Protein AF-A0A6J5Z674-F1 (afdb_monomer_lite)

Secondary structure (DSSP, 8-state):
--HHHHHHHHTTTS-HHHHHHHHHHHTTT--HHHHHHHHIIIIIHHHHHHHH-TTS---PPPHHHHHHHHTHHHHHHHHHHTS-HHHHHHHHHHHHHHHHHHHHHHHTS--

Organism: NCBI:txid449393

InterPro domains:
  IPR027405 YidB-like [G3DSA:1.10.10.690] (1-111)
  IPR027405 YidB-like [SSF140804] (29-108)
  IPR045372 YidB-like protein [PF20159] (38-108)

pLDDT: mean 82.79, std 9.31, range [33.81, 90.06]

Foldseek 3Di:
DDLLVVLVVCLVVDDLVVNQVSVCVLLVHDGLVNLLVLLCVLVVVVLSVQLLPLVHPNDFDDLVSSCSSCPVSLCVSCVVNVHHSSVSSRSCSVRSSSSNNSSNVNVVPDD

Sequence (111 aa):
MSFFEDLKAQLNSIDKEAIRLKFAEATDGLDPESIKLKLEQSGLKSKVESWVDNSKESIPATVEEIKTALGPELAKLAAKTGETAEALAAKIAETMPKVVEKLSSMGKGEK

Radius of gyration: 13.1 Å; chains: 1; bounding box: 32×29×38 Å

Structure (mmCIF, N/CA/C/O backbone):
data_AF-A0A6J5Z674-F1
#
_entry.id   AF-A0A6J5Z674-F1
#
loop_
_atom_site.group_PDB
_atom_site.id
_atom_site.type_symbol
_atom_site.label_atom_id
_atom_site.label_alt_id
_atom_site.label_comp_id
_atom_site.label_asym_id
_atom_site.label_entity_id
_atom_site.label_seq_id
_atom_site.pdbx_PDB_ins_code
_atom_site.Cartn_x
_atom_site.Cartn_y
_atom_site.Cartn_z
_atom_site.occupancy
_atom_site.B_iso_or_equiv
_atom_site.auth_seq_id
_atom_site.auth_comp_id
_atom_site.auth_asym_id
_atom_site.auth_atom_id
_atom_site.pdbx_PDB_model_num
ATOM 1 N N . MET A 1 1 ? -9.357 -16.263 3.371 1.00 60.19 1 MET A N 1
ATOM 2 C CA . MET A 1 1 ? -8.204 -15.671 2.663 1.00 60.19 1 MET A CA 1
ATOM 3 C C . MET A 1 1 ? -8.414 -14.176 2.607 1.00 60.19 1 MET A C 1
ATOM 5 O O . MET A 1 1 ? -9.513 -13.760 2.258 1.00 60.19 1 MET A O 1
ATOM 9 N N . SER A 1 2 ? -7.417 -13.387 3.004 1.00 79.12 2 SER A N 1
ATOM 10 C CA . SER A 1 2 ? -7.493 -11.928 2.877 1.00 79.12 2 SER A CA 1
ATOM 11 C C . SER A 1 2 ? -7.341 -11.525 1.411 1.00 79.12 2 SER A C 1
ATOM 13 O O . SER A 1 2 ? -6.566 -12.151 0.691 1.00 79.12 2 SER A O 1
ATOM 15 N N . PHE A 1 3 ? -8.008 -10.452 0.980 1.00 83.19 3 PHE A N 1
ATOM 16 C CA . PHE A 1 3 ? -7.870 -9.928 -0.384 1.00 83.19 3 PHE A CA 1
ATOM 17 C C . PHE A 1 3 ? -6.394 -9.780 -0.810 1.00 83.19 3 PHE A C 1
ATOM 19 O O . PHE A 1 3 ? -5.995 -10.231 -1.877 1.00 83.19 3 PHE A O 1
ATOM 26 N N . PHE A 1 4 ? -5.567 -9.175 0.048 1.00 83.69 4 PHE A N 1
ATOM 27 C CA . PHE A 1 4 ? -4.164 -8.897 -0.267 1.00 83.69 4 PHE A CA 1
ATOM 28 C C . PHE A 1 4 ? -3.324 -10.175 -0.403 1.00 83.69 4 PHE A C 1
ATOM 30 O O . PHE A 1 4 ? -2.384 -10.209 -1.195 1.00 83.69 4 PHE A O 1
ATOM 37 N N . GLU A 1 5 ? -3.682 -11.246 0.313 1.00 84.38 5 GLU A N 1
AT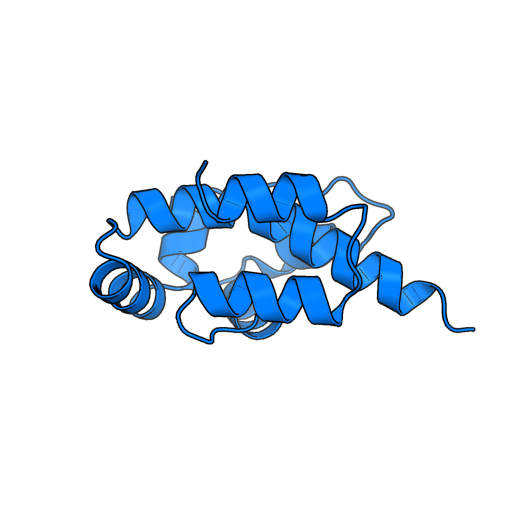OM 38 C CA . GLU A 1 5 ? -3.051 -12.557 0.131 1.00 84.38 5 GLU A CA 1
ATOM 39 C C . GLU A 1 5 ? -3.424 -13.170 -1.218 1.00 84.38 5 GLU A C 1
ATOM 41 O O . GLU A 1 5 ? -2.551 -13.694 -1.907 1.00 84.38 5 GLU A O 1
ATOM 46 N N . ASP A 1 6 ? -4.695 -13.064 -1.614 1.00 87.31 6 ASP A N 1
ATOM 47 C CA . ASP A 1 6 ? -5.158 -13.523 -2.925 1.00 87.31 6 ASP A CA 1
ATOM 48 C C . ASP A 1 6 ? -4.488 -12.731 -4.055 1.00 87.31 6 ASP A C 1
ATOM 50 O O . ASP A 1 6 ? -3.928 -13.322 -4.976 1.00 87.31 6 ASP A O 1
ATOM 54 N N . LEU A 1 7 ? -4.428 -11.399 -3.947 1.00 87.50 7 LEU A N 1
ATOM 55 C CA . LEU A 1 7 ? -3.722 -10.553 -4.908 1.00 87.50 7 LEU A CA 1
ATOM 56 C C . LEU A 1 7 ? -2.243 -10.943 -5.021 1.00 87.50 7 LEU A C 1
ATOM 58 O O . LEU A 1 7 ? -1.714 -11.049 -6.124 1.00 87.50 7 LEU A O 1
ATOM 62 N N . LYS A 1 8 ? -1.575 -11.196 -3.892 1.00 85.62 8 LYS A N 1
ATOM 63 C CA . LYS A 1 8 ? -0.172 -11.631 -3.845 1.00 85.62 8 LYS A CA 1
ATOM 64 C C . LYS A 1 8 ? 0.038 -13.004 -4.477 1.00 85.62 8 LYS A C 1
ATOM 66 O O . LYS A 1 8 ? 1.047 -13.200 -5.151 1.00 85.62 8 LYS A O 1
ATOM 71 N N . ALA A 1 9 ? -0.886 -13.938 -4.267 1.00 88.75 9 ALA A N 1
ATOM 72 C CA . ALA A 1 9 ? -0.834 -15.261 -4.877 1.00 88.75 9 ALA A CA 1
ATOM 73 C C . ALA A 1 9 ? -1.068 -15.194 -6.393 1.00 88.75 9 ALA A C 1
ATOM 75 O O . ALA A 1 9 ? -0.394 -15.876 -7.161 1.00 88.75 9 ALA A O 1
ATOM 76 N N . GLN A 1 10 ? -1.993 -14.338 -6.826 1.00 88.25 10 GLN A N 1
ATOM 77 C CA . GLN A 1 10 ? -2.379 -14.217 -8.228 1.00 88.25 10 GLN A CA 1
ATOM 78 C C . GLN A 1 10 ? -1.475 -13.287 -9.036 1.00 88.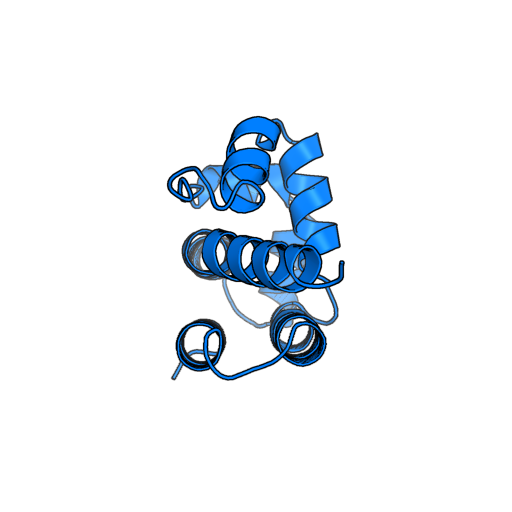25 10 GLN A C 1
ATOM 80 O O . GLN A 1 10 ? -1.439 -13.411 -10.2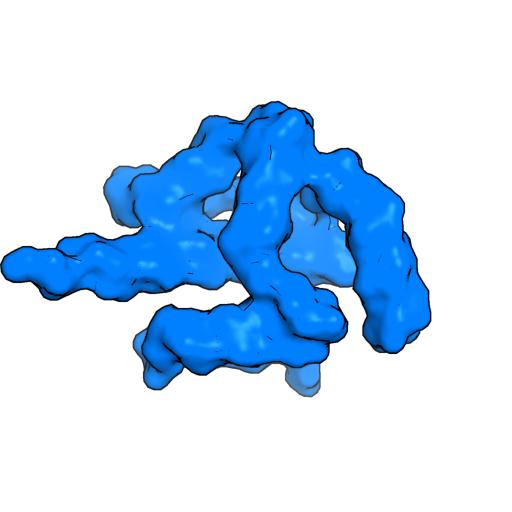53 1.00 88.25 10 GLN A O 1
ATOM 85 N N . LEU A 1 11 ? -0.695 -12.422 -8.383 1.00 85.94 11 LEU A N 1
ATOM 86 C CA . LEU A 1 11 ? 0.196 -11.425 -8.988 1.00 85.94 11 LEU A CA 1
ATOM 87 C C . LEU A 1 11 ? 1.082 -11.977 -10.115 1.00 85.94 11 LEU A C 1
ATOM 89 O O . LEU A 1 11 ? 1.392 -11.253 -11.055 1.00 85.94 11 LEU A O 1
ATOM 93 N N . ASN A 1 12 ? 1.494 -13.248 -10.045 1.00 84.81 12 ASN A N 1
ATOM 94 C CA . ASN A 1 12 ? 2.342 -13.851 -11.073 1.00 84.81 12 ASN A CA 1
ATOM 95 C C . ASN A 1 12 ? 1.580 -14.441 -12.272 1.00 84.81 12 ASN A C 1
ATOM 97 O O . ASN A 1 12 ? 2.207 -14.695 -13.298 1.00 84.81 12 ASN A O 1
ATOM 101 N N . SER A 1 13 ? 0.267 -14.624 -12.143 1.00 87.69 13 SER A N 1
ATOM 102 C CA . SER A 1 13 ? -0.616 -15.256 -13.132 1.00 87.69 13 SER A CA 1
ATOM 103 C C . SER A 1 13 ? -1.625 -14.291 -13.762 1.00 87.69 13 SER A C 1
ATOM 105 O O . SER A 1 13 ? -2.365 -14.708 -14.646 1.00 87.69 13 SER A O 1
ATOM 107 N N . ILE A 1 14 ? -1.695 -13.039 -13.301 1.00 87.19 14 ILE A N 1
ATOM 108 C CA . ILE A 1 14 ? -2.658 -12.036 -13.772 1.00 87.19 14 ILE A CA 1
ATOM 109 C C . ILE A 1 14 ? -1.950 -10.846 -14.425 1.00 87.19 14 ILE A C 1
ATOM 111 O O . ILE A 1 14 ? -0.851 -10.474 -14.013 1.00 87.19 14 ILE A O 1
ATOM 115 N N . ASP A 1 15 ? -2.602 -10.232 -15.410 1.00 88.69 15 ASP A N 1
ATOM 116 C CA . ASP A 1 15 ? -2.103 -9.070 -16.151 1.00 88.69 15 ASP A CA 1
ATOM 117 C C . ASP A 1 15 ? -2.222 -7.743 -15.387 1.00 88.69 15 ASP A C 1
ATOM 119 O O . ASP A 1 15 ? -2.920 -7.624 -14.376 1.00 88.69 15 ASP A O 1
ATOM 123 N N . LYS A 1 16 ? -1.567 -6.702 -15.915 1.00 86.44 16 LYS A N 1
ATOM 124 C CA . LYS A 1 16 ? -1.519 -5.344 -15.347 1.00 86.44 16 LYS A CA 1
ATOM 125 C C . LYS A 1 16 ? -2.902 -4.779 -15.007 1.00 86.44 16 LYS A C 1
ATOM 127 O O . LYS A 1 16 ? -3.068 -4.167 -13.952 1.00 86.44 16 LYS A O 1
ATOM 132 N N . GLU A 1 17 ? -3.888 -4.980 -15.878 1.00 88.12 17 GLU A N 1
ATOM 133 C CA . GLU A 1 17 ? -5.268 -4.534 -15.643 1.00 88.12 17 GLU A CA 1
ATOM 134 C C . GLU A 1 17 ? -5.930 -5.278 -14.487 1.00 88.12 17 GLU A C 1
ATOM 136 O O . GLU A 1 17 ? -6.550 -4.648 -13.636 1.00 88.12 17 GLU A O 1
ATOM 141 N N . ALA A 1 18 ? -5.745 -6.594 -14.397 1.00 90.06 18 ALA A N 1
ATOM 142 C CA . ALA A 1 18 ? -6.295 -7.390 -13.307 1.00 90.06 18 ALA A CA 1
ATOM 143 C C . ALA A 1 18 ? -5.659 -7.025 -11.958 1.00 90.06 18 ALA A C 1
ATOM 145 O O . ALA A 1 18 ? -6.360 -6.964 -10.950 1.00 90.06 18 ALA A O 1
ATOM 146 N N . ILE A 1 19 ? -4.355 -6.723 -11.932 1.00 89.25 19 ILE A N 1
ATOM 147 C CA . ILE A 1 19 ? -3.681 -6.213 -10.728 1.00 89.25 19 ILE A CA 1
ATOM 148 C C . ILE 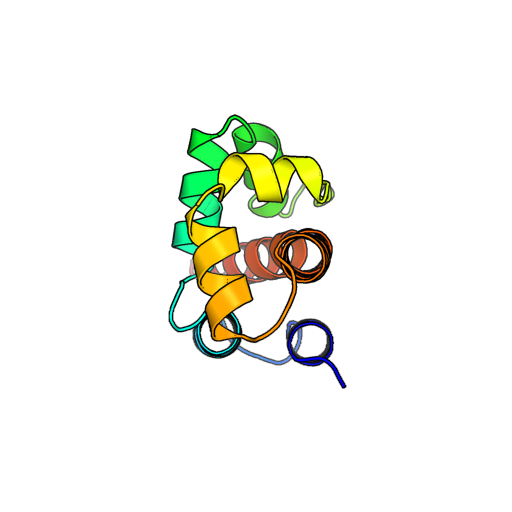A 1 19 ? -4.325 -4.901 -10.281 1.00 89.25 19 ILE A C 1
ATOM 150 O O . ILE A 1 19 ? -4.662 -4.766 -9.106 1.00 89.25 19 ILE A O 1
ATOM 154 N N . ARG A 1 20 ? -4.508 -3.946 -11.204 1.00 88.12 20 ARG A N 1
ATOM 155 C CA . ARG A 1 20 ? -5.146 -2.657 -10.903 1.00 88.12 20 ARG A CA 1
ATOM 156 C C . ARG A 1 20 ? -6.577 -2.836 -10.415 1.00 88.12 20 ARG A C 1
ATOM 158 O O . ARG A 1 20 ? -6.912 -2.280 -9.379 1.00 88.12 20 ARG A O 1
ATOM 165 N N . LEU A 1 21 ? -7.378 -3.639 -11.118 1.00 89.94 21 LEU A N 1
ATOM 166 C CA . LEU A 1 21 ? -8.778 -3.884 -10.783 1.00 89.94 21 LEU A CA 1
ATOM 167 C C . LEU A 1 21 ? -8.909 -4.484 -9.388 1.00 89.94 21 LEU A C 1
ATOM 169 O O . LEU A 1 21 ? -9.571 -3.904 -8.537 1.00 89.94 21 LEU A O 1
ATOM 173 N N . LYS A 1 22 ? -8.206 -5.591 -9.131 1.00 88.44 22 LYS A N 1
ATOM 174 C CA . LYS A 1 22 ? -8.233 -6.245 -7.824 1.00 88.44 22 LYS A CA 1
ATOM 175 C C . LYS A 1 22 ? -7.779 -5.272 -6.746 1.00 88.44 22 LYS A C 1
ATOM 177 O O . LYS A 1 22 ? -8.451 -5.115 -5.736 1.00 88.44 22 LYS A O 1
ATOM 182 N N . PHE A 1 23 ? -6.642 -4.606 -6.942 1.00 87.81 23 PHE A N 1
ATOM 183 C CA . PHE A 1 23 ? -6.136 -3.658 -5.953 1.00 87.81 23 PHE A CA 1
ATOM 184 C C . PHE A 1 23 ? -7.164 -2.560 -5.652 1.00 87.81 23 PHE A C 1
ATOM 186 O O . PHE A 1 23 ? -7.429 -2.298 -4.482 1.00 87.81 23 PHE A O 1
ATOM 193 N N . ALA A 1 24 ? -7.791 -2.002 -6.690 1.00 87.81 24 ALA A N 1
ATOM 194 C CA . ALA A 1 24 ? -8.865 -1.031 -6.568 1.00 87.81 24 ALA A CA 1
ATOM 195 C C . ALA A 1 24 ? -10.071 -1.600 -5.801 1.00 87.81 24 ALA A C 1
ATOM 197 O O . ALA A 1 24 ? -10.603 -0.917 -4.938 1.00 87.81 24 ALA A O 1
ATOM 198 N N . GLU A 1 25 ? -10.477 -2.855 -6.014 1.00 85.81 25 GLU A N 1
ATOM 199 C CA . GLU A 1 25 ? -11.566 -3.479 -5.238 1.00 85.81 25 GLU A CA 1
ATOM 200 C C . GLU A 1 25 ? -11.289 -3.464 -3.725 1.00 85.81 25 GLU A C 1
ATOM 202 O O . GLU A 1 25 ? -12.197 -3.265 -2.919 1.00 85.81 25 GLU A O 1
ATOM 207 N N . ALA A 1 26 ? -10.029 -3.617 -3.324 1.00 80.12 26 ALA A N 1
ATOM 208 C CA . ALA A 1 26 ? -9.635 -3.617 -1.916 1.00 80.12 26 ALA A CA 1
ATOM 209 C C . ALA A 1 26 ? -9.461 -2.231 -1.306 1.00 80.12 26 ALA A C 1
ATOM 211 O O . ALA A 1 26 ? -9.535 -2.066 -0.088 1.00 80.12 26 ALA A O 1
ATOM 212 N N . THR A 1 27 ? -9.195 -1.245 -2.150 1.00 79.81 27 THR A N 1
ATOM 213 C CA . THR A 1 27 ? -8.995 0.150 -1.777 1.00 79.81 27 THR A CA 1
ATOM 214 C C . THR A 1 27 ? -10.170 1.016 -2.236 1.00 79.81 27 THR A C 1
ATOM 216 O O . THR A 1 27 ? -9.997 2.207 -2.459 1.00 79.81 27 THR A O 1
ATOM 219 N N . ASP A 1 28 ? -11.374 0.449 -2.375 1.00 79.88 28 ASP A N 1
ATOM 220 C CA . ASP A 1 28 ? -12.595 1.197 -2.728 1.00 79.88 28 ASP A CA 1
ATOM 221 C C . ASP A 1 28 ? -12.436 2.074 -3.998 1.00 79.88 28 ASP A C 1
ATOM 223 O O . ASP A 1 28 ? -12.931 3.191 -4.102 1.00 79.88 28 ASP A O 1
ATOM 227 N N . GLY A 1 29 ? -11.708 1.568 -4.989 1.00 81.25 29 GLY A N 1
ATOM 228 C CA . GLY A 1 29 ? -11.451 2.231 -6.264 1.00 81.25 29 GLY A CA 1
ATOM 229 C C . GLY A 1 29 ? -10.108 2.957 -6.359 1.00 81.25 29 GLY A C 1
ATOM 230 O O . GLY A 1 29 ? -9.860 3.600 -7.374 1.00 81.25 29 GLY A O 1
ATOM 231 N N . LEU A 1 30 ? -9.238 2.896 -5.344 1.00 82.56 30 LEU A N 1
ATOM 232 C CA . LEU A 1 30 ? -7.936 3.571 -5.395 1.00 82.56 30 LEU A CA 1
ATOM 233 C C . LEU A 1 30 ? -6.896 2.772 -6.183 1.00 82.56 30 LEU A C 1
ATOM 235 O O . LEU A 1 30 ? -6.448 1.706 -5.758 1.00 82.56 30 LEU A O 1
ATOM 239 N N . ASP A 1 31 ? -6.418 3.350 -7.279 1.00 84.69 31 ASP A N 1
ATOM 240 C CA . ASP A 1 31 ? -5.352 2.756 -8.071 1.00 84.69 31 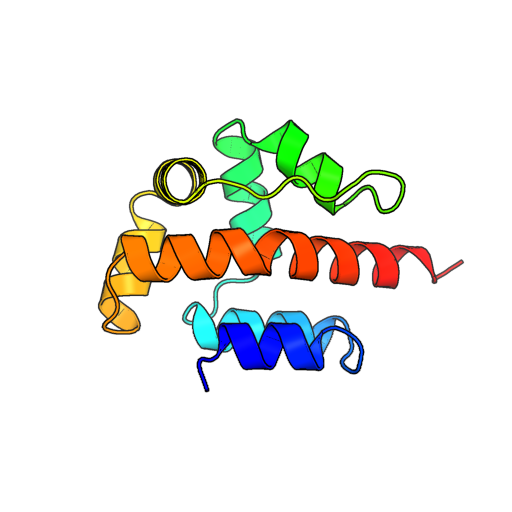ASP A CA 1
ATOM 241 C C . ASP A 1 31 ? -4.017 2.667 -7.308 1.00 84.69 31 ASP A C 1
ATOM 243 O O . ASP A 1 31 ? -3.624 3.597 -6.583 1.00 84.69 31 ASP A O 1
ATOM 247 N N . PRO A 1 32 ? -3.236 1.595 -7.537 1.00 83.38 32 PRO A N 1
ATOM 248 C CA . PRO A 1 32 ? -1.910 1.461 -6.947 1.00 83.38 32 PRO A CA 1
ATOM 249 C C . PRO A 1 32 ? -0.954 2.579 -7.401 1.00 83.38 32 PRO A C 1
ATOM 251 O O . PRO A 1 32 ? -0.082 2.999 -6.645 1.00 83.38 32 PRO A O 1
ATOM 254 N N . GLU A 1 33 ? -1.126 3.140 -8.598 1.00 84.12 33 GLU A N 1
ATOM 255 C CA . GLU A 1 33 ? -0.335 4.295 -9.042 1.00 84.12 33 GLU A CA 1
ATOM 256 C C . GLU A 1 33 ? -0.656 5.578 -8.274 1.00 84.12 33 GLU A C 1
ATOM 258 O O . GLU A 1 33 ? 0.250 6.358 -7.991 1.00 84.12 33 GLU A O 1
ATOM 263 N N . SER A 1 34 ? -1.911 5.797 -7.882 1.00 86.31 34 SER A N 1
ATOM 264 C CA . SER A 1 34 ? -2.276 6.956 -7.065 1.00 86.31 34 SER A CA 1
ATOM 265 C C . SER A 1 34 ? -1.646 6.862 -5.679 1.00 86.31 34 SER A C 1
ATOM 267 O O . SER A 1 34 ? -1.068 7.834 -5.191 1.00 86.31 34 SER A O 1
ATOM 269 N N . ILE A 1 35 ? -1.688 5.675 -5.064 1.00 84.94 35 ILE A N 1
ATOM 270 C CA . ILE A 1 35 ? -1.016 5.418 -3.784 1.00 84.94 35 ILE A CA 1
ATOM 271 C C . ILE A 1 35 ? 0.497 5.593 -3.923 1.00 84.94 35 ILE A C 1
ATOM 273 O O . ILE A 1 35 ? 1.110 6.266 -3.095 1.00 84.94 35 ILE A O 1
ATOM 277 N N . LYS A 1 36 ? 1.091 5.057 -4.995 1.00 85.75 36 LYS A N 1
ATOM 278 C CA . LYS A 1 36 ? 2.505 5.254 -5.338 1.00 85.75 36 LYS A CA 1
ATOM 279 C C . LYS A 1 36 ? 2.864 6.743 -5.369 1.00 85.75 36 LYS A C 1
ATOM 281 O O . LYS A 1 36 ? 3.812 7.152 -4.708 1.00 85.75 36 LYS A O 1
ATOM 286 N N . LEU A 1 37 ? 2.072 7.554 -6.063 1.00 86.88 37 LEU A N 1
ATOM 287 C CA . LEU A 1 37 ? 2.331 8.984 -6.218 1.00 86.88 37 LEU A CA 1
ATOM 288 C C . LEU A 1 37 ? 2.257 9.737 -4.879 1.00 86.88 37 LEU A C 1
ATOM 290 O O . LEU A 1 37 ? 3.090 10.598 -4.604 1.00 86.88 37 LEU A O 1
ATOM 294 N N . LYS A 1 38 ? 1.322 9.359 -3.999 1.00 86.38 38 LYS A N 1
ATOM 295 C CA . LYS A 1 38 ? 1.259 9.862 -2.615 1.00 86.38 38 LYS A CA 1
ATOM 296 C C . LYS A 1 38 ? 2.474 9.462 -1.783 1.00 86.38 38 LYS A C 1
ATOM 298 O O . LYS A 1 38 ? 3.015 10.290 -1.057 1.00 86.38 38 LYS A O 1
ATOM 303 N N . LEU A 1 39 ? 2.923 8.214 -1.903 1.00 87.50 39 LEU A N 1
ATOM 304 C CA . LEU A 1 39 ? 4.132 7.727 -1.234 1.00 87.50 39 LEU A CA 1
ATOM 305 C C . LEU A 1 39 ? 5.357 8.537 -1.679 1.00 87.50 39 LEU A C 1
ATOM 307 O O . LEU A 1 39 ? 6.118 9.013 -0.837 1.00 87.50 39 LEU A O 1
ATOM 311 N N . GLU A 1 40 ? 5.502 8.781 -2.982 1.00 88.62 40 GLU A N 1
ATOM 312 C CA . GLU A 1 40 ? 6.564 9.631 -3.533 1.00 88.62 40 GLU A CA 1
ATOM 313 C C . GLU A 1 40 ? 6.511 11.053 -2.957 1.00 88.62 40 GLU A C 1
ATOM 315 O O . GLU A 1 40 ? 7.536 11.572 -2.514 1.00 88.62 40 GLU A O 1
ATOM 320 N N . GLN A 1 41 ? 5.318 11.655 -2.896 1.00 87.19 41 GLN A N 1
ATOM 321 C CA . GLN A 1 41 ? 5.102 12.992 -2.329 1.00 87.19 41 GLN A CA 1
ATOM 322 C C . GLN A 1 41 ? 5.364 13.068 -0.820 1.00 87.19 41 GLN A C 1
ATOM 324 O O . GLN A 1 41 ? 5.769 14.116 -0.324 1.00 87.19 41 GLN A O 1
ATOM 329 N N . SER A 1 42 ? 5.183 11.966 -0.095 1.00 85.75 42 SER A N 1
ATOM 330 C CA . SER A 1 42 ? 5.457 11.881 1.341 1.00 85.75 42 SER A CA 1
ATOM 331 C C . SER A 1 42 ? 6.941 11.691 1.682 1.00 85.75 42 SER A C 1
ATOM 333 O O . SER A 1 42 ? 7.284 11.591 2.859 1.00 85.75 42 SER A O 1
ATOM 335 N N . GLY A 1 43 ? 7.823 11.605 0.680 1.00 84.88 43 GLY A N 1
ATOM 336 C CA . GLY A 1 43 ? 9.258 11.385 0.874 1.00 84.88 43 GLY A CA 1
ATOM 337 C C . GLY A 1 43 ? 9.705 9.927 0.738 1.00 84.88 43 GLY A C 1
ATOM 338 O O . GLY A 1 43 ? 10.895 9.648 0.849 1.00 84.88 43 GLY A O 1
ATOM 339 N N . LEU A 1 44 ? 8.801 8.996 0.410 1.00 87.25 44 LEU A N 1
ATOM 340 C CA . LEU A 1 44 ? 9.135 7.584 0.149 1.00 87.25 44 LEU A CA 1
ATOM 341 C C . LEU A 1 44 ? 9.549 7.336 -1.302 1.00 87.25 44 LEU A C 1
ATOM 343 O O . LEU A 1 44 ? 9.599 6.189 -1.746 1.00 87.25 44 LEU A O 1
ATOM 347 N N . LYS A 1 45 ? 9.866 8.403 -2.043 1.00 85.50 45 LYS A N 1
ATOM 348 C CA . LYS A 1 45 ? 10.211 8.336 -3.461 1.00 85.50 45 LYS A CA 1
ATOM 349 C C . LYS A 1 45 ? 11.321 7.323 -3.741 1.00 85.50 45 LYS A C 1
ATOM 351 O O . LYS A 1 45 ? 11.114 6.440 -4.558 1.00 85.50 45 LYS A O 1
ATOM 356 N N . SER A 1 46 ? 12.420 7.350 -2.986 1.00 85.06 46 SER A N 1
ATOM 357 C CA . SER A 1 46 ? 13.521 6.390 -3.167 1.00 85.06 46 SER A CA 1
ATOM 358 C C . SER A 1 46 ? 13.090 4.929 -2.987 1.00 85.06 46 SER A C 1
ATOM 360 O O . SER A 1 46 ? 13.622 4.038 -3.644 1.00 85.06 46 SER A O 1
ATOM 362 N N . LYS A 1 47 ? 12.123 4.673 -2.098 1.00 85.19 47 LYS A N 1
ATOM 363 C CA . LYS A 1 47 ? 11.583 3.333 -1.830 1.00 85.19 47 LYS A CA 1
ATOM 364 C C . LYS A 1 47 ? 10.709 2.869 -2.986 1.00 85.19 47 LYS A C 1
ATOM 366 O O . LYS A 1 47 ? 10.911 1.787 -3.521 1.00 85.19 47 LYS A O 1
ATOM 371 N N . VAL A 1 48 ? 9.805 3.747 -3.409 1.00 86.06 48 VAL A N 1
ATOM 372 C CA . VAL A 1 48 ? 8.927 3.549 -4.559 1.00 86.06 48 VAL A CA 1
ATOM 373 C C . VAL A 1 48 ? 9.720 3.328 -5.846 1.00 86.06 48 VAL A C 1
ATOM 375 O O . VAL A 1 48 ? 9.400 2.424 -6.613 1.00 86.06 48 VAL A O 1
ATOM 378 N N . GLU A 1 49 ? 10.760 4.126 -6.081 1.00 85.06 49 GLU A N 1
ATOM 379 C CA . GLU A 1 49 ? 11.661 3.964 -7.221 1.00 85.06 49 GLU A CA 1
ATOM 380 C C . GLU A 1 49 ? 12.328 2.589 -7.185 1.00 85.06 49 GLU A C 1
ATOM 382 O O . GLU A 1 49 ? 12.381 1.933 -8.216 1.00 85.06 49 GLU A O 1
ATOM 387 N N . SER A 1 50 ? 12.711 2.089 -6.004 1.00 85.62 50 SER A N 1
ATOM 388 C CA . SER A 1 50 ? 13.250 0.732 -5.848 1.00 85.62 50 SER A CA 1
ATOM 389 C C . SER A 1 50 ? 12.249 -0.377 -6.184 1.00 85.62 50 SER A C 1
ATOM 391 O O . SER A 1 50 ? 12.678 -1.468 -6.527 1.00 85.62 50 SER A O 1
ATOM 393 N N . TRP A 1 51 ? 10.937 -0.128 -6.094 1.00 86.19 51 TRP A N 1
ATOM 394 C CA . TRP A 1 51 ? 9.912 -1.094 -6.523 1.00 86.19 51 TRP A CA 1
ATOM 395 C C . TRP A 1 51 ? 9.714 -1.071 -8.035 1.00 86.19 51 TRP A C 1
ATOM 397 O O . TRP A 1 51 ? 9.425 -2.089 -8.652 1.00 86.19 51 TRP A O 1
ATOM 407 N N . VAL A 1 52 ? 9.840 0.109 -8.646 1.00 82.94 52 VAL A N 1
ATOM 408 C CA . VAL A 1 52 ? 9.753 0.267 -10.102 1.00 82.94 52 VAL A CA 1
ATOM 409 C C . VAL A 1 52 ? 11.016 -0.284 -10.768 1.00 82.94 52 VAL A C 1
ATOM 411 O O . VAL A 1 52 ? 10.939 -0.901 -11.834 1.00 82.94 52 VAL A O 1
ATOM 414 N N . ASP A 1 53 ? 12.173 -0.097 -10.141 1.00 81.06 53 ASP A N 1
ATOM 415 C CA . ASP A 1 53 ? 13.445 -0.657 -10.573 1.00 81.06 53 ASP A CA 1
ATOM 416 C C . ASP A 1 53 ? 13.501 -2.162 -10.302 1.00 81.06 53 ASP A C 1
ATOM 418 O O . ASP A 1 53 ? 13.990 -2.621 -9.278 1.00 81.06 53 ASP A O 1
ATOM 422 N N . ASN A 1 54 ? 13.095 -2.951 -11.295 1.00 68.75 54 ASN A N 1
ATOM 423 C CA . ASN A 1 54 ? 13.191 -4.415 -11.259 1.00 68.75 54 ASN A CA 1
ATOM 424 C C . ASN A 1 54 ? 14.644 -4.944 -11.152 1.00 68.75 54 ASN A C 1
ATOM 426 O O . ASN A 1 54 ? 14.862 -6.135 -10.967 1.00 68.75 54 ASN A O 1
ATOM 430 N N . SER A 1 55 ? 15.641 -4.060 -11.274 1.00 66.75 55 SER A N 1
ATOM 431 C CA . SER A 1 55 ? 17.061 -4.368 -11.068 1.00 66.75 55 SER A CA 1
ATOM 432 C C . SER A 1 55 ? 17.501 -4.287 -9.600 1.00 66.75 55 SER A C 1
ATOM 434 O O . SER A 1 55 ? 18.641 -4.638 -9.297 1.00 66.75 55 SER A O 1
ATOM 436 N N . LYS A 1 56 ? 16.654 -3.777 -8.698 1.00 67.94 56 LYS A N 1
ATOM 437 C CA . LYS A 1 56 ? 16.942 -3.633 -7.266 1.00 67.94 56 LYS A CA 1
ATOM 438 C C . LYS A 1 56 ? 15.958 -4.459 -6.451 1.00 67.94 56 LYS A C 1
ATOM 440 O O . LYS A 1 56 ? 14.846 -4.732 -6.887 1.00 67.94 56 LYS A O 1
ATOM 445 N N . GLU A 1 57 ? 16.367 -4.849 -5.249 1.00 71.81 57 GLU A N 1
ATOM 446 C CA . GLU A 1 57 ? 15.446 -5.478 -4.306 1.00 71.81 57 GLU A CA 1
ATOM 447 C C . GLU A 1 57 ? 14.336 -4.487 -3.930 1.00 71.81 57 GLU A C 1
ATOM 449 O O . GLU A 1 57 ? 14.600 -3.338 -3.559 1.00 71.81 57 GLU A O 1
ATOM 454 N N . SER A 1 58 ? 13.083 -4.929 -4.020 1.00 74.81 58 SER A N 1
ATOM 455 C CA . SER A 1 58 ? 11.939 -4.136 -3.582 1.00 74.81 58 SER A CA 1
ATOM 456 C C . SER A 1 58 ? 11.976 -3.954 -2.064 1.00 74.81 58 SER A C 1
ATOM 458 O O . SER A 1 58 ? 11.640 -4.862 -1.305 1.00 74.81 58 SER A O 1
ATOM 460 N N . ILE A 1 59 ? 12.374 -2.764 -1.609 1.00 78.69 59 ILE A N 1
ATOM 461 C CA . ILE A 1 59 ? 12.501 -2.451 -0.181 1.00 78.69 59 ILE A CA 1
ATOM 462 C C . ILE A 1 59 ? 11.100 -2.259 0.423 1.00 78.69 59 ILE A C 1
ATOM 464 O O . ILE A 1 59 ? 10.445 -1.273 0.085 1.00 78.69 59 ILE A O 1
ATOM 468 N N . PRO A 1 60 ? 10.612 -3.116 1.334 1.00 79.44 60 PRO A N 1
ATOM 469 C CA . PRO A 1 60 ? 9.278 -2.952 1.906 1.00 79.44 60 PRO A CA 1
ATOM 470 C C . PRO A 1 60 ? 9.162 -1.634 2.686 1.00 79.44 60 PRO A C 1
ATOM 472 O O . PRO A 1 60 ? 10.077 -1.235 3.411 1.00 79.44 60 PRO A O 1
ATOM 475 N N . ALA A 1 61 ? 8.032 -0.943 2.532 1.00 84.31 61 ALA A N 1
ATOM 476 C CA . ALA A 1 61 ? 7.683 0.179 3.401 1.00 84.31 61 ALA A CA 1
ATOM 477 C C . ALA A 1 61 ? 7.196 -0.343 4.760 1.00 84.31 61 ALA A C 1
ATOM 479 O O . ALA A 1 61 ? 6.681 -1.453 4.853 1.00 84.31 61 ALA A O 1
ATOM 480 N N . THR A 1 62 ? 7.344 0.445 5.817 1.00 86.88 62 THR A N 1
ATOM 481 C CA . THR A 1 62 ? 6.770 0.143 7.128 1.00 86.88 62 THR A CA 1
ATOM 482 C C . THR A 1 62 ? 5.335 0.651 7.215 1.00 86.88 62 THR A C 1
ATOM 484 O O . THR A 1 62 ? 4.914 1.552 6.488 1.00 86.88 62 THR A O 1
ATOM 487 N N . VAL A 1 63 ? 4.569 0.088 8.150 1.00 88.50 63 VAL A N 1
ATOM 488 C CA . VAL A 1 63 ? 3.185 0.503 8.422 1.00 88.50 63 VAL A CA 1
ATOM 489 C C . VAL A 1 63 ? 3.101 2.004 8.715 1.00 88.50 63 VAL A C 1
ATOM 491 O O . VAL A 1 63 ? 2.191 2.676 8.236 1.00 88.50 63 VAL A O 1
ATOM 494 N N . GLU A 1 64 ? 4.066 2.541 9.465 1.00 88.50 64 GLU A N 1
ATOM 495 C CA . GLU A 1 64 ? 4.140 3.963 9.810 1.00 88.50 64 GLU A CA 1
ATOM 496 C C . GLU A 1 64 ? 4.427 4.850 8.597 1.00 88.50 64 GLU A C 1
ATOM 498 O O . GLU A 1 64 ? 3.815 5.908 8.456 1.00 88.50 64 GLU A O 1
ATOM 503 N N . GLU A 1 65 ? 5.298 4.411 7.687 1.00 88.31 65 GLU A N 1
ATOM 504 C CA . GLU A 1 65 ? 5.579 5.117 6.434 1.00 88.31 65 GLU A CA 1
ATOM 505 C C . GLU A 1 65 ? 4.328 5.176 5.545 1.00 88.31 65 GLU A C 1
ATOM 507 O O . GLU A 1 65 ? 3.957 6.250 5.069 1.00 88.31 65 GLU A O 1
ATOM 512 N N . ILE A 1 66 ? 3.623 4.049 5.382 1.00 88.94 66 ILE A N 1
ATOM 513 C CA . ILE A 1 66 ? 2.364 3.991 4.624 1.00 88.94 66 ILE A CA 1
ATOM 514 C C . ILE A 1 66 ? 1.289 4.868 5.276 1.00 88.94 66 ILE A C 1
ATOM 516 O O . ILE A 1 66 ? 0.615 5.634 4.584 1.00 88.94 66 ILE A O 1
ATOM 520 N N . LYS A 1 67 ? 1.143 4.793 6.607 1.00 88.62 67 LYS A N 1
ATOM 521 C CA . LYS A 1 67 ? 0.220 5.641 7.376 1.00 88.62 67 LYS A CA 1
ATOM 522 C C . LYS A 1 67 ? 0.522 7.117 7.197 1.00 88.62 67 LYS A C 1
ATOM 524 O O . LYS A 1 67 ? -0.406 7.887 6.994 1.00 88.62 67 LYS A O 1
ATOM 529 N N . THR A 1 68 ? 1.787 7.505 7.265 1.00 88.38 68 THR A N 1
ATOM 530 C CA . THR A 1 68 ? 2.200 8.905 7.127 1.00 88.38 68 THR A CA 1
ATOM 531 C C . THR A 1 68 ? 1.924 9.411 5.716 1.00 88.38 68 THR A C 1
ATOM 533 O O . THR A 1 68 ? 1.381 10.500 5.550 1.00 88.38 68 THR A O 1
ATOM 536 N N . ALA A 1 69 ? 2.210 8.592 4.704 1.00 88.31 69 ALA A N 1
ATOM 537 C CA . ALA A 1 69 ? 2.047 8.980 3.311 1.00 88.31 69 ALA A CA 1
ATOM 538 C C . ALA A 1 69 ? 0.601 9.054 2.835 1.00 88.31 69 ALA A C 1
ATOM 540 O O . ALA A 1 69 ? 0.215 9.981 2.123 1.00 88.31 69 ALA A O 1
ATOM 541 N N . LEU A 1 70 ? -0.211 8.065 3.203 1.00 85.88 70 LEU A N 1
ATOM 542 C CA . LEU A 1 70 ? -1.627 8.054 2.852 1.00 85.88 70 LEU A CA 1
ATOM 543 C C . LEU A 1 70 ? -2.460 8.914 3.806 1.00 85.88 70 LEU A C 1
ATOM 545 O O . LEU A 1 70 ? -3.506 9.428 3.403 1.00 85.88 70 LEU A O 1
ATOM 549 N N . GLY A 1 71 ? -2.014 9.062 5.055 1.00 84.69 71 GLY A N 1
ATOM 550 C CA . GLY A 1 71 ? -2.622 9.872 6.103 1.00 84.69 71 GLY A CA 1
ATOM 551 C C . GLY A 1 71 ? -4.146 9.712 6.170 1.00 84.69 71 GLY A C 1
ATOM 552 O O . GLY A 1 71 ? -4.644 8.628 6.491 1.00 84.69 71 GLY A O 1
ATOM 553 N N . PRO A 1 72 ? -4.912 10.770 5.847 1.00 84.75 72 PRO A N 1
ATOM 554 C CA . PRO A 1 72 ? -6.370 10.760 5.940 1.00 84.75 72 PRO A CA 1
ATOM 555 C C . PRO A 1 72 ? -7.052 9.805 4.950 1.00 84.75 72 PRO A C 1
ATOM 557 O O . PRO A 1 72 ? -8.177 9.376 5.198 1.00 84.75 72 PRO A O 1
ATOM 560 N N . GLU A 1 73 ? -6.410 9.450 3.837 1.00 84.88 73 GLU A N 1
ATOM 561 C CA . GLU A 1 73 ? -7.005 8.536 2.855 1.00 84.88 73 GLU A CA 1
ATOM 562 C C . GLU A 1 73 ? -6.995 7.098 3.336 1.00 84.88 73 GLU A C 1
ATOM 564 O O . GLU A 1 73 ? -7.997 6.405 3.208 1.00 84.88 73 GLU A O 1
ATOM 569 N N . LEU A 1 74 ? -5.915 6.675 3.989 1.00 86.94 74 LEU A N 1
ATOM 570 C CA . LEU A 1 74 ? -5.867 5.365 4.624 1.00 86.94 74 LEU A CA 1
ATOM 571 C C . LEU A 1 74 ? -6.932 5.237 5.717 1.00 86.94 74 LEU A C 1
ATOM 573 O O . LEU A 1 74 ? -7.562 4.192 5.832 1.00 86.94 74 LEU A O 1
ATOM 577 N N . ALA A 1 75 ? -7.165 6.301 6.491 1.00 86.38 75 ALA A N 1
ATOM 578 C CA . ALA A 1 75 ? -8.223 6.324 7.497 1.00 86.38 75 ALA A CA 1
ATOM 579 C C . ALA A 1 75 ? -9.626 6.217 6.870 1.00 86.38 75 ALA A C 1
ATOM 581 O O . ALA A 1 75 ? -10.474 5.498 7.395 1.00 86.38 75 ALA A O 1
ATOM 582 N N . LYS A 1 76 ? -9.865 6.879 5.728 1.00 86.19 76 LYS A N 1
ATOM 583 C CA . LYS A 1 76 ? -11.117 6.738 4.965 1.00 86.19 76 LYS A CA 1
ATOM 584 C C . LYS A 1 76 ? -11.302 5.327 4.417 1.00 86.19 76 LYS A C 1
ATOM 586 O O . LYS A 1 76 ? -12.390 4.775 4.545 1.00 86.19 76 LYS A O 1
ATOM 591 N N . LEU A 1 77 ? -10.253 4.750 3.833 1.00 84.06 77 LEU A N 1
ATOM 592 C CA . LEU A 1 77 ? -10.274 3.388 3.306 1.00 84.06 77 LEU A CA 1
ATOM 593 C C . LEU A 1 77 ? -10.565 2.375 4.406 1.00 84.06 77 LEU A C 1
ATOM 595 O O . LEU A 1 77 ? -11.470 1.569 4.261 1.00 84.06 77 LEU A O 1
ATOM 599 N N . ALA A 1 78 ? -9.853 2.478 5.524 1.00 84.88 78 ALA A N 1
ATOM 600 C CA . ALA A 1 78 ? -10.054 1.656 6.708 1.00 84.88 78 ALA A CA 1
ATOM 601 C C . ALA A 1 78 ? -11.504 1.735 7.219 1.00 84.88 78 ALA A C 1
ATOM 603 O O . ALA A 1 78 ? -12.158 0.715 7.419 1.00 84.88 78 ALA A O 1
ATOM 604 N N . ALA A 1 79 ? -12.053 2.949 7.327 1.00 84.62 79 ALA A N 1
ATOM 605 C CA . ALA A 1 79 ? -13.446 3.146 7.718 1.00 84.62 79 ALA A CA 1
ATOM 606 C C . ALA A 1 79 ? -14.445 2.512 6.732 1.00 84.62 79 ALA A C 1
ATOM 608 O O . ALA A 1 79 ? -15.496 2.037 7.157 1.00 84.62 79 ALA A O 1
ATOM 609 N N . LYS A 1 80 ? -14.126 2.485 5.433 1.00 79.81 80 LYS A N 1
ATOM 610 C CA . LYS A 1 80 ? -14.965 1.860 4.403 1.00 79.81 80 LYS A CA 1
ATOM 611 C C . LYS A 1 80 ? -14.858 0.339 4.368 1.00 79.81 80 LYS A C 1
ATOM 613 O O . LYS A 1 80 ? -15.871 -0.331 4.203 1.00 79.81 80 LYS A O 1
ATOM 618 N N . THR A 1 81 ? -13.656 -0.203 4.526 1.00 74.31 81 THR A N 1
ATOM 619 C CA . THR A 1 81 ? -13.415 -1.652 4.533 1.00 74.31 81 THR A CA 1
ATOM 620 C C . THR A 1 81 ? -13.771 -2.298 5.872 1.00 74.31 81 THR A C 1
ATOM 622 O O . THR A 1 81 ? -13.805 -3.522 5.969 1.00 74.31 81 THR A O 1
ATOM 625 N N . GLY A 1 82 ? -14.053 -1.492 6.902 1.00 78.00 82 GLY A N 1
ATOM 626 C CA . GLY A 1 82 ? -14.297 -1.963 8.264 1.00 78.00 82 GLY A CA 1
ATOM 627 C C . GLY A 1 82 ? -13.025 -2.435 8.973 1.00 78.00 82 GLY A C 1
ATOM 628 O O . GLY A 1 82 ? -13.109 -3.074 10.020 1.00 78.00 82 GLY A O 1
ATOM 629 N N . GLU A 1 83 ? -11.850 -2.138 8.413 1.00 82.44 83 GLU A N 1
ATOM 630 C CA . GLU A 1 83 ? -10.554 -2.458 9.010 1.00 82.44 83 GLU A CA 1
ATOM 631 C C . GLU A 1 83 ? -9.967 -1.248 9.747 1.00 82.44 83 GLU A C 1
ATOM 633 O O . GLU A 1 83 ? -10.414 -0.113 9.603 1.00 82.44 83 GLU A O 1
ATOM 638 N N . THR A 1 84 ? -8.931 -1.465 10.558 1.00 86.81 84 THR A N 1
ATOM 639 C CA . THR A 1 84 ? -8.166 -0.352 11.129 1.00 86.81 84 THR A CA 1
ATOM 640 C C . THR A 1 84 ? -7.156 0.163 10.109 1.00 86.81 84 THR A C 1
ATOM 642 O O . THR A 1 84 ? -6.604 -0.600 9.314 1.00 86.81 84 THR A O 1
ATOM 645 N N . ALA A 1 85 ? -6.845 1.463 10.164 1.00 85.94 85 ALA A N 1
ATOM 646 C CA . ALA A 1 85 ? -5.808 2.054 9.316 1.00 85.94 85 ALA A CA 1
ATOM 647 C C . ALA A 1 85 ? -4.466 1.318 9.459 1.00 85.94 85 ALA A C 1
ATOM 649 O O . ALA A 1 85 ? -3.705 1.223 8.509 1.00 85.94 85 ALA A O 1
ATOM 650 N N . GLU A 1 86 ? -4.185 0.758 10.635 1.00 87.38 86 GLU A N 1
ATOM 651 C CA . GLU A 1 86 ? -2.982 -0.032 10.892 1.00 87.38 86 GLU A CA 1
ATOM 652 C C . GLU A 1 86 ? -2.982 -1.387 10.188 1.00 87.38 86 GLU A C 1
ATOM 654 O O . GLU A 1 86 ? -2.011 -1.705 9.507 1.00 87.38 86 GLU A O 1
ATOM 659 N N . ALA A 1 87 ? -4.081 -2.142 10.277 1.00 86.81 87 ALA A N 1
ATOM 660 C CA . ALA A 1 87 ? -4.213 -3.416 9.578 1.00 86.81 87 ALA A CA 1
ATOM 661 C C . ALA A 1 87 ? -4.138 -3.224 8.058 1.00 86.81 87 ALA A C 1
ATOM 663 O O . ALA A 1 87 ? -3.427 -3.955 7.367 1.00 86.81 87 ALA A O 1
ATOM 664 N N . LEU A 1 88 ? -4.818 -2.197 7.542 1.00 86.69 88 LEU A N 1
ATOM 665 C CA . LEU A 1 88 ? -4.797 -1.887 6.120 1.00 86.69 88 LEU A CA 1
ATOM 666 C C . LEU A 1 88 ? -3.406 -1.422 5.664 1.00 86.69 88 LEU A C 1
ATOM 668 O O . LEU A 1 88 ? -2.908 -1.897 4.646 1.00 86.69 88 LEU A O 1
ATOM 672 N N . ALA A 1 89 ? -2.736 -0.558 6.435 1.00 88.50 89 ALA A N 1
ATOM 673 C CA . ALA A 1 89 ? -1.371 -0.135 6.127 1.00 88.50 89 ALA A CA 1
ATOM 674 C C . ALA A 1 89 ? -0.374 -1.291 6.152 1.00 88.50 89 ALA A C 1
ATOM 676 O O . ALA A 1 89 ? 0.510 -1.305 5.306 1.00 88.50 89 ALA A O 1
ATOM 677 N N . ALA A 1 90 ? -0.511 -2.257 7.063 1.00 88.50 90 ALA A N 1
ATOM 678 C CA . ALA A 1 90 ? 0.342 -3.443 7.085 1.00 88.50 90 ALA A CA 1
ATOM 679 C C . ALA A 1 90 ? 0.175 -4.282 5.812 1.00 88.50 90 ALA A C 1
ATOM 681 O O . ALA A 1 90 ? 1.156 -4.608 5.144 1.00 88.50 90 ALA A O 1
ATOM 682 N N . LYS A 1 91 ? -1.072 -4.537 5.401 1.00 86.56 91 LYS A N 1
ATOM 683 C CA . LYS A 1 91 ? -1.354 -5.278 4.164 1.00 86.56 91 LYS A CA 1
ATOM 684 C C . LYS A 1 91 ? -0.845 -4.548 2.919 1.00 86.56 91 LYS A C 1
ATOM 686 O O . LYS A 1 91 ? -0.264 -5.179 2.033 1.00 86.56 91 LYS A O 1
ATOM 691 N N . ILE A 1 92 ? -1.026 -3.225 2.860 1.00 87.25 92 ILE A N 1
ATOM 692 C CA . ILE A 1 92 ? -0.491 -2.386 1.781 1.00 87.25 92 ILE A CA 1
ATOM 693 C C . ILE A 1 92 ? 1.039 -2.422 1.811 1.00 87.25 92 ILE A C 1
ATOM 695 O O . ILE A 1 92 ? 1.638 -2.730 0.794 1.00 87.25 92 ILE A O 1
ATOM 699 N N . ALA A 1 93 ? 1.685 -2.197 2.954 1.00 86.69 93 ALA A N 1
ATOM 700 C CA . ALA A 1 93 ? 3.142 -2.220 3.106 1.00 86.69 93 ALA A CA 1
ATOM 701 C C . ALA A 1 93 ? 3.791 -3.502 2.553 1.00 86.69 93 ALA A C 1
ATOM 703 O O . ALA A 1 93 ? 4.823 -3.434 1.885 1.00 86.69 93 ALA A O 1
ATOM 704 N N . GLU A 1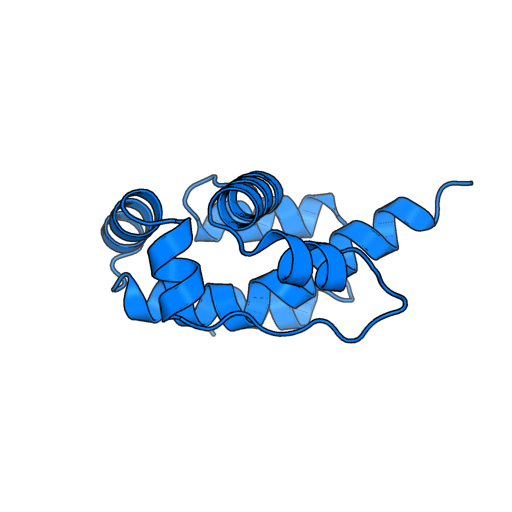 94 ? 3.164 -4.659 2.776 1.00 86.75 94 GLU A N 1
ATOM 705 C CA . GLU A 1 94 ? 3.656 -5.947 2.280 1.00 86.75 94 GLU A CA 1
ATOM 706 C C . GLU A 1 94 ? 3.323 -6.226 0.805 1.00 86.75 94 GLU A C 1
ATOM 708 O O . GLU A 1 94 ? 4.067 -6.937 0.121 1.00 86.75 94 GLU A O 1
ATOM 713 N N . THR A 1 95 ? 2.195 -5.711 0.308 1.00 87.00 95 THR A N 1
ATOM 714 C CA . THR A 1 95 ? 1.674 -6.059 -1.027 1.00 87.00 95 THR A CA 1
ATOM 715 C C . THR A 1 95 ? 2.038 -5.028 -2.090 1.00 87.00 95 THR A C 1
ATOM 717 O O . THR A 1 95 ? 2.335 -5.391 -3.226 1.00 87.00 95 THR A O 1
ATOM 720 N N . MET A 1 96 ? 2.072 -3.749 -1.719 1.00 86.38 96 MET A N 1
ATOM 721 C CA . MET A 1 96 ? 2.404 -2.609 -2.573 1.00 86.38 96 MET A CA 1
ATOM 722 C C . MET A 1 96 ? 3.719 -2.781 -3.343 1.00 86.38 96 MET A C 1
ATOM 724 O O . MET A 1 96 ? 3.676 -2.642 -4.566 1.00 86.38 96 MET A O 1
ATOM 728 N N . PRO A 1 97 ? 4.862 -3.122 -2.706 1.00 85.12 97 PRO A N 1
ATOM 729 C CA . PRO A 1 97 ? 6.115 -3.330 -3.430 1.00 85.12 97 PRO A CA 1
ATOM 730 C C . PRO A 1 97 ? 5.975 -4.380 -4.539 1.00 85.12 97 PRO A C 1
ATOM 732 O O . PRO A 1 97 ? 6.379 -4.132 -5.668 1.00 85.12 97 PRO A O 1
ATOM 735 N N . LYS A 1 98 ? 5.304 -5.507 -4.264 1.00 86.44 98 LYS A N 1
ATOM 736 C CA . LYS A 1 98 ? 5.095 -6.586 -5.246 1.00 86.44 98 LYS A CA 1
ATOM 737 C C . LYS A 1 98 ? 4.173 -6.173 -6.391 1.00 86.44 98 LYS A C 1
ATOM 739 O O . LYS A 1 98 ? 4.399 -6.548 -7.538 1.00 86.44 98 LYS A O 1
ATOM 744 N N . VAL A 1 99 ? 3.130 -5.407 -6.073 1.00 87.94 99 VAL A N 1
ATOM 745 C CA . VAL A 1 99 ? 2.191 -4.858 -7.057 1.00 87.94 99 VAL A CA 1
ATOM 746 C C . VAL A 1 99 ? 2.917 -3.908 -8.000 1.00 87.94 99 VAL A C 1
ATOM 748 O O . VAL A 1 99 ? 2.845 -4.082 -9.212 1.00 87.94 99 VAL A O 1
ATOM 751 N N . VAL A 1 100 ? 3.658 -2.940 -7.458 1.00 86.69 100 VAL A N 1
ATOM 752 C CA . VAL A 1 100 ? 4.399 -1.955 -8.256 1.00 86.69 100 VAL A CA 1
ATOM 753 C C . VAL A 1 100 ? 5.494 -2.624 -9.085 1.00 86.69 100 VAL A C 1
ATOM 755 O O . VAL A 1 100 ? 5.613 -2.323 -10.271 1.00 86.69 100 VAL A O 1
ATOM 758 N N . GLU A 1 101 ? 6.233 -3.570 -8.507 1.00 85.94 101 GLU A N 1
ATOM 759 C CA . GLU A 1 101 ? 7.261 -4.345 -9.208 1.00 85.94 101 GLU A CA 1
ATOM 760 C C . GLU A 1 101 ? 6.687 -5.098 -10.407 1.00 85.94 101 GLU A C 1
ATOM 762 O O . GLU A 1 101 ? 7.222 -5.009 -11.516 1.00 85.94 101 GLU A O 1
ATOM 767 N N . LYS A 1 102 ? 5.551 -5.781 -10.229 1.00 86.00 102 LYS A N 1
ATOM 768 C CA . LYS A 1 102 ? 4.907 -6.506 -11.325 1.00 86.00 102 LYS A CA 1
ATOM 769 C C . LYS A 1 102 ? 4.349 -5.567 -12.392 1.00 86.00 102 LYS A C 1
ATOM 771 O O . LYS A 1 102 ? 4.573 -5.805 -13.577 1.00 86.00 102 LYS A O 1
ATOM 776 N N . LEU A 1 103 ? 3.681 -4.483 -11.986 1.00 85.06 103 LEU A N 1
ATOM 777 C CA . LEU A 1 103 ? 3.171 -3.454 -12.899 1.00 85.06 103 LEU A CA 1
ATOM 778 C C . LEU A 1 103 ? 4.299 -2.805 -13.717 1.00 85.06 103 LEU A C 1
ATOM 780 O O . LEU A 1 103 ? 4.107 -2.509 -14.898 1.00 85.06 103 LEU A O 1
ATOM 784 N N . SER A 1 104 ? 5.467 -2.603 -13.099 1.00 82.62 104 SER A N 1
ATOM 785 C CA . SER A 1 104 ? 6.666 -2.070 -13.750 1.00 82.62 104 SER A CA 1
ATOM 786 C C . SER A 1 104 ? 7.279 -3.073 -14.730 1.00 82.62 104 SER A C 1
ATOM 788 O O . SER A 1 104 ? 7.523 -2.739 -15.889 1.00 82.62 104 SER A O 1
ATOM 790 N N . SER A 1 105 ? 7.464 -4.325 -14.296 1.00 77.50 105 SER A N 1
ATOM 791 C CA . SER A 1 105 ? 8.015 -5.409 -15.119 1.00 77.50 105 SER A CA 1
ATOM 792 C C . SER A 1 105 ? 7.170 -5.664 -16.373 1.00 77.50 105 SER A C 1
ATOM 794 O O . SER A 1 105 ? 7.716 -5.779 -17.469 1.00 77.50 105 SER A O 1
ATOM 796 N N . MET A 1 106 ? 5.839 -5.640 -16.244 1.00 74.06 106 MET A N 1
ATOM 797 C CA . MET A 1 106 ? 4.921 -5.780 -17.380 1.00 74.06 106 MET A CA 1
ATOM 798 C C . MET A 1 106 ? 5.031 -4.631 -18.389 1.00 74.06 106 MET A C 1
ATOM 800 O O . MET A 1 106 ? 4.928 -4.864 -19.586 1.00 74.06 106 MET A O 1
ATOM 804 N N . GLY A 1 107 ? 5.282 -3.398 -17.936 1.00 61.97 107 GLY A N 1
ATOM 805 C CA . GLY A 1 107 ? 5.431 -2.242 -18.827 1.00 61.97 107 GLY A CA 1
ATOM 806 C C . GLY A 1 107 ? 6.762 -2.186 -19.586 1.00 61.97 107 GLY A C 1
ATOM 807 O O . GLY A 1 107 ? 6.883 -1.425 -20.542 1.00 61.97 107 GLY A O 1
ATOM 808 N N . LYS A 1 108 ? 7.770 -2.968 -19.177 1.00 57.06 108 LYS A N 1
ATOM 809 C CA . LYS A 1 108 ? 9.115 -2.953 -19.781 1.00 57.06 108 LYS A CA 1
ATOM 810 C C . LYS A 1 108 ? 9.305 -4.001 -20.891 1.00 57.06 108 LYS A C 1
ATOM 812 O O . LYS A 1 108 ? 10.375 -4.039 -21.489 1.00 57.06 108 LYS A O 1
ATOM 817 N N . GLY A 1 109 ? 8.288 -4.828 -21.157 1.00 49.75 109 GLY A N 1
ATOM 818 C CA . GLY A 1 109 ? 8.296 -5.873 -22.191 1.00 49.75 109 GLY A CA 1
ATOM 819 C C . GLY A 1 109 ? 7.776 -5.447 -23.570 1.00 49.75 109 GLY A C 1
ATOM 820 O O . GLY A 1 109 ? 7.882 -6.227 -24.508 1.00 49.75 109 GLY A O 1
ATOM 821 N N . GLU A 1 110 ? 7.239 -4.234 -23.722 1.00 38.12 110 GLU A N 1
ATOM 822 C CA . GLU A 1 110 ? 6.786 -3.713 -25.019 1.00 38.12 110 GLU A CA 1
ATOM 823 C C . GLU A 1 110 ? 7.869 -2.839 -25.668 1.00 38.12 110 GLU A C 1
ATOM 825 O O . GLU A 1 110 ? 7.771 -1.611 -25.651 1.00 38.12 110 GLU A O 1
ATOM 830 N N . LYS A 1 111 ? 8.914 -3.463 -26.225 1.00 33.81 111 LYS A N 1
ATOM 831 C CA . LYS A 1 111 ? 9.667 -2.939 -27.379 1.00 33.81 111 LYS A CA 1
ATOM 832 C C . LYS A 1 111 ? 10.209 -4.074 -28.231 1.00 33.81 111 LYS A C 1
ATOM 834 O O . LYS A 1 111 ? 10.816 -4.996 -27.646 1.00 33.81 111 LYS A O 1
#